Protein AF-A0A9E0JRA2-F1 (afdb_monomer_lite)

Sequence (97 aa):
MIDSIDALRDMAAFRTGQCDDLDKLADSVTSMQRECLTAAAAINTLIALYSMDGGELPASVATDAGWAGTLLASLAYEATNWLDQISVARTFPDLNP

Secondary structure (DSSP, 8-state):
--HHHHHHHHHHHHHTT--S-HHHHHHHHHHHHHHHHHHHHHHHHHHHHHHHTTPPPPHHHHHHHHHHHHHHHHHHHHHHHHHHHHHHHHH-GGG--

Foldseek 3Di:
DCLQVVLVVLLVCQVVLNRPDLPVNLVSLVVLLVVLQVLLVVLVVVCVVCVVVVHDDDPVSNVVSNVSSVVSNVSSVVSVVSNVVSVVCVVPVVPRD

Radius of gyration: 17.22 Å; chains: 1; bounding box: 35×18×52 Å

pLDDT: mean 85.53, std 9.89, range [46.12, 94.31]

Structure (mmCIF, N/CA/C/O backbone):
data_AF-A0A9E0JRA2-F1
#
_entry.id   AF-A0A9E0JRA2-F1
#
loop_
_atom_site.group_PDB
_atom_site.id
_atom_site.type_symbol
_atom_site.label_atom_id
_atom_site.label_alt_id
_atom_site.label_comp_id
_atom_site.label_asym_id
_atom_site.label_entity_id
_atom_site.label_seq_id
_atom_site.pdbx_PDB_ins_code
_atom_site.Cartn_x
_atom_site.Cartn_y
_atom_site.Cartn_z
_atom_site.occupancy
_atom_site.B_iso_or_equiv
_atom_site.auth_seq_id
_atom_site.auth_comp_id
_atom_site.auth_asym_id
_atom_site.auth_atom_id
_atom_site.pdbx_PDB_model_num
ATOM 1 N N . MET A 1 1 ? -9.937 6.948 -9.610 1.00 46.12 1 MET A N 1
ATOM 2 C CA . MET A 1 1 ? -8.631 7.575 -9.279 1.00 46.12 1 MET A CA 1
ATOM 3 C C . MET A 1 1 ? -8.826 8.722 -8.279 1.00 46.12 1 MET A C 1
ATOM 5 O O . MET A 1 1 ? -8.207 9.772 -8.410 1.00 46.12 1 MET A O 1
ATOM 9 N N . ILE A 1 2 ? -9.725 8.522 -7.307 1.00 48.03 2 ILE A N 1
ATOM 10 C CA . ILE A 1 2 ? -9.993 9.413 -6.159 1.00 48.03 2 ILE A CA 1
ATOM 11 C C . ILE A 1 2 ? -9.874 8.608 -4.839 1.00 48.03 2 ILE A C 1
ATOM 13 O O . ILE A 1 2 ? -9.700 9.187 -3.777 1.00 48.03 2 ILE A O 1
ATOM 17 N N . ASP A 1 3 ? -9.816 7.276 -4.912 1.00 62.84 3 ASP A N 1
ATOM 18 C CA . ASP A 1 3 ? -10.002 6.361 -3.779 1.00 62.84 3 ASP A CA 1
ATOM 19 C C . ASP A 1 3 ? -8.790 6.277 -2.830 1.00 62.84 3 ASP A C 1
ATOM 21 O O . ASP A 1 3 ? -8.942 6.133 -1.618 1.00 62.84 3 ASP A O 1
ATOM 25 N N . SER A 1 4 ? -7.568 6.443 -3.343 1.00 67.94 4 SER A N 1
ATOM 26 C CA . SER A 1 4 ? -6.345 6.311 -2.538 1.00 67.94 4 SER A CA 1
ATOM 27 C C . SER A 1 4 ? -6.091 7.521 -1.616 1.00 67.94 4 SER A C 1
ATOM 29 O O . SER A 1 4 ? -5.466 7.375 -0.569 1.00 67.94 4 SER A O 1
ATOM 31 N N . ILE A 1 5 ? -6.586 8.720 -1.961 1.00 76.50 5 ILE A N 1
ATOM 32 C CA . ILE A 1 5 ? -6.489 9.911 -1.087 1.00 76.50 5 ILE A CA 1
ATOM 33 C C . ILE A 1 5 ? -7.461 9.793 0.089 1.00 76.50 5 ILE A C 1
ATOM 35 O O . ILE A 1 5 ? -7.116 10.170 1.211 1.00 76.50 5 ILE A O 1
ATOM 39 N N . ASP A 1 6 ? -8.653 9.257 -0.159 1.00 80.25 6 ASP A N 1
ATOM 40 C CA . ASP A 1 6 ? -9.649 9.034 0.885 1.00 80.25 6 ASP A CA 1
ATOM 41 C C . ASP A 1 6 ? -9.181 7.941 1.856 1.00 80.25 6 ASP A C 1
ATOM 43 O O . ASP A 1 6 ? -9.236 8.154 3.065 1.00 80.25 6 ASP A O 1
ATOM 47 N N . ALA A 1 7 ? -8.559 6.863 1.360 1.00 82.62 7 ALA A N 1
ATOM 48 C CA . ALA A 1 7 ? -7.913 5.863 2.216 1.00 82.62 7 ALA A CA 1
ATOM 49 C C . ALA A 1 7 ? -6.866 6.488 3.161 1.00 82.62 7 ALA A C 1
ATOM 51 O O . ALA A 1 7 ? -6.878 6.219 4.359 1.00 82.62 7 ALA A O 1
ATOM 52 N N . LEU A 1 8 ? -6.001 7.379 2.659 1.00 84.50 8 LEU A N 1
ATOM 53 C CA . LEU A 1 8 ? -4.997 8.064 3.488 1.00 84.50 8 LEU A CA 1
ATOM 54 C C . LEU A 1 8 ? -5.623 8.978 4.552 1.00 84.50 8 LEU A C 1
ATOM 56 O O . LEU A 1 8 ? -5.087 9.096 5.657 1.00 84.50 8 LEU A O 1
ATOM 60 N N . ARG A 1 9 ? -6.748 9.630 4.239 1.00 85.81 9 ARG A N 1
ATOM 61 C CA . ARG A 1 9 ? -7.495 10.445 5.210 1.00 85.81 9 ARG A CA 1
ATOM 62 C C . ARG A 1 9 ? -8.133 9.583 6.289 1.00 85.81 9 ARG A C 1
ATOM 64 O O . ARG A 1 9 ? -8.001 9.913 7.465 1.00 85.81 9 ARG A O 1
ATOM 71 N N . ASP A 1 10 ? -8.752 8.475 5.906 1.00 88.25 10 ASP A N 1
ATOM 72 C CA . ASP A 1 10 ? -9.382 7.550 6.846 1.00 88.25 10 ASP A CA 1
ATOM 73 C C . ASP A 1 10 ? -8.323 6.886 7.751 1.00 88.25 10 ASP A C 1
ATOM 75 O O . ASP A 1 10 ? -8.521 6.758 8.958 1.00 88.25 10 ASP A O 1
ATOM 79 N N . MET A 1 11 ? -7.140 6.564 7.214 1.00 89.75 11 MET A N 1
ATOM 80 C CA . MET A 1 11 ? -5.986 6.098 7.998 1.00 89.75 11 MET A CA 1
ATOM 81 C C . MET A 1 11 ? -5.508 7.151 9.010 1.00 89.75 11 MET A C 1
ATOM 83 O O . MET A 1 11 ? -5.139 6.818 10.139 1.00 89.75 11 MET A O 1
ATOM 87 N N . ALA A 1 12 ? -5.517 8.434 8.637 1.00 89.50 12 ALA A N 1
ATOM 88 C CA . ALA A 1 12 ? -5.194 9.514 9.565 1.00 89.50 12 ALA A CA 1
ATOM 89 C C . ALA A 1 12 ? -6.256 9.650 10.668 1.00 89.50 12 ALA A C 1
ATOM 91 O O . ALA A 1 12 ? -5.891 9.807 11.830 1.00 89.50 12 ALA A O 1
ATOM 92 N N . ALA A 1 13 ? -7.542 9.524 10.326 1.00 88.12 13 ALA A N 1
ATOM 93 C CA . ALA A 1 13 ? -8.632 9.512 11.301 1.00 88.12 13 ALA A CA 1
ATOM 94 C C . ALA A 1 13 ? -8.538 8.313 12.261 1.00 88.12 13 ALA A C 1
ATOM 96 O O . ALA A 1 13 ? -8.800 8.450 13.452 1.00 88.12 13 ALA A O 1
ATOM 97 N N . PHE A 1 14 ? -8.101 7.148 11.776 1.00 89.88 14 PHE A N 1
ATOM 98 C CA . PHE A 1 14 ? -7.841 5.981 12.622 1.00 89.88 14 PHE A CA 1
ATOM 99 C C . PHE A 1 14 ? -6.734 6.241 13.643 1.00 89.88 14 PHE A C 1
ATOM 101 O O . PHE A 1 14 ? -6.900 5.939 14.817 1.00 89.88 14 PHE A O 1
ATOM 108 N N . ARG A 1 15 ? -5.630 6.879 13.233 1.00 87.56 15 ARG A N 1
ATOM 109 C CA . ARG A 1 15 ? -4.528 7.242 14.149 1.00 87.56 15 ARG A CA 1
ATOM 110 C C . ARG A 1 15 ? -4.939 8.211 15.251 1.00 87.56 15 ARG A C 1
ATOM 112 O O . ARG A 1 15 ? -4.250 8.270 16.264 1.00 87.56 15 ARG A O 1
ATOM 119 N N . THR A 1 16 ? -5.970 9.020 15.022 1.00 88.62 16 THR A N 1
ATOM 120 C CA . THR A 1 16 ? -6.455 10.019 15.981 1.00 88.62 16 THR A CA 1
ATOM 121 C C . THR A 1 16 ? -7.653 9.532 16.795 1.00 88.62 16 THR A C 1
ATOM 123 O O . THR A 1 16 ? -8.242 10.340 17.515 1.00 88.62 16 THR A O 1
ATOM 126 N N . GLY A 1 17 ? -8.040 8.256 16.669 1.00 85.50 17 GLY A N 1
ATOM 127 C CA . GLY A 1 17 ? -9.208 7.688 17.350 1.00 85.50 17 GLY A CA 1
ATOM 128 C C . GLY A 1 17 ? -10.547 8.224 16.833 1.00 85.50 17 GLY A C 1
ATOM 129 O O . GLY A 1 17 ? -11.576 8.102 17.492 1.00 85.50 17 GLY A O 1
ATOM 130 N N . GLN A 1 18 ? -10.548 8.863 15.660 1.00 86.56 18 GLN A N 1
ATOM 131 C CA . GLN A 1 18 ? -11.721 9.497 15.046 1.00 86.56 18 GLN A CA 1
ATOM 132 C C . GLN A 1 18 ? -12.369 8.634 13.955 1.00 86.56 18 GLN A C 1
ATOM 134 O O . GLN A 1 18 ? -13.333 9.072 13.333 1.00 86.56 18 GLN A O 1
ATOM 139 N N . CYS A 1 19 ? -11.845 7.432 13.701 1.00 85.62 19 CYS A N 1
ATOM 140 C CA . CYS A 1 19 ? -12.442 6.483 12.767 1.00 85.62 19 CYS A CA 1
ATOM 141 C C . CYS A 1 19 ? -13.585 5.718 13.447 1.00 85.62 19 CYS A C 1
ATOM 143 O O . CYS A 1 19 ? -13.367 4.998 14.421 1.00 85.62 19 CYS A O 1
ATOM 145 N N . ASP A 1 20 ? -14.795 5.885 12.922 1.00 83.81 20 ASP A N 1
ATOM 146 C CA . ASP A 1 20 ? -16.034 5.270 13.404 1.00 83.81 20 ASP A CA 1
ATOM 147 C C . ASP A 1 20 ? -16.417 3.988 12.645 1.00 83.81 20 ASP A C 1
ATOM 149 O O . ASP A 1 20 ? -17.205 3.189 13.150 1.00 83.81 20 ASP A O 1
ATOM 153 N N . ASP A 1 21 ? -15.828 3.762 11.468 1.00 89.75 21 ASP A N 1
ATOM 154 C CA . ASP A 1 21 ? -16.092 2.604 10.613 1.00 89.75 21 ASP A CA 1
ATOM 155 C C . ASP A 1 21 ? -14.789 1.893 10.206 1.00 89.75 21 ASP A C 1
ATOM 157 O O . ASP A 1 21 ? -14.172 2.165 9.169 1.00 89.75 21 ASP A O 1
ATOM 161 N N . LEU A 1 22 ? -14.369 0.944 11.049 1.00 89.69 22 LEU A N 1
ATOM 162 C CA . LEU A 1 22 ? -13.182 0.120 10.807 1.00 89.69 22 LEU A CA 1
ATOM 163 C C . LEU A 1 22 ? -13.358 -0.845 9.626 1.00 89.69 22 LEU A C 1
ATOM 165 O O . LEU A 1 22 ? -12.353 -1.282 9.055 1.00 89.69 22 LEU A O 1
ATOM 169 N N . ASP A 1 23 ? -14.596 -1.206 9.274 1.00 91.06 23 ASP A N 1
ATOM 170 C CA . ASP A 1 23 ? -14.903 -2.080 8.138 1.00 91.06 23 ASP A CA 1
ATOM 171 C C . ASP A 1 23 ? -14.623 -1.370 6.825 1.00 91.06 23 ASP A C 1
ATOM 173 O O . ASP A 1 23 ? -13.770 -1.816 6.047 1.00 91.06 23 ASP A O 1
ATOM 177 N N . LYS A 1 24 ? -15.213 -0.188 6.666 1.00 90.50 24 LYS A N 1
ATOM 178 C CA . LYS A 1 24 ? -14.953 0.691 5.531 1.00 90.50 24 LYS A CA 1
ATOM 179 C C . LYS A 1 24 ? -13.476 1.069 5.415 1.00 90.50 24 LYS A C 1
ATOM 181 O O . LYS A 1 24 ? -12.934 1.056 4.310 1.00 90.50 24 LYS A O 1
ATOM 186 N N . LEU A 1 25 ? -12.803 1.368 6.530 1.00 91.62 25 LEU A N 1
ATOM 187 C CA . LEU A 1 25 ? -11.376 1.695 6.508 1.00 91.62 25 LEU A CA 1
ATOM 188 C C . LEU A 1 25 ? -10.530 0.547 5.935 1.00 91.62 25 LEU A C 1
ATOM 190 O O . LEU A 1 25 ? -9.667 0.792 5.092 1.00 91.62 25 LEU A O 1
ATOM 194 N N . ALA A 1 26 ? -10.756 -0.702 6.356 1.00 92.56 26 ALA A N 1
ATOM 195 C CA . ALA A 1 26 ? -9.965 -1.812 5.822 1.00 92.56 26 ALA A CA 1
ATOM 196 C C . ALA A 1 26 ? -10.254 -2.081 4.344 1.00 92.56 26 ALA A C 1
ATOM 198 O O . ALA A 1 26 ? -9.330 -2.435 3.612 1.00 92.56 26 ALA A O 1
ATOM 199 N N . ASP A 1 27 ? -11.494 -1.888 3.889 1.00 92.56 27 ASP A N 1
ATOM 200 C CA . ASP A 1 27 ? -11.834 -1.997 2.468 1.00 92.56 27 ASP A CA 1
ATOM 201 C C . ASP A 1 27 ? -11.087 -0.936 1.646 1.00 92.56 27 ASP A C 1
ATOM 203 O O . ASP A 1 27 ? -10.459 -1.266 0.633 1.00 92.56 27 ASP A O 1
ATOM 207 N N . SER A 1 28 ? -11.057 0.314 2.124 1.00 91.06 28 SER A N 1
ATOM 208 C CA . SER A 1 28 ? -10.293 1.410 1.512 1.00 91.06 28 SER A CA 1
ATOM 209 C C . SER A 1 28 ? -8.790 1.110 1.459 1.00 91.06 28 SER A C 1
ATOM 211 O O . SER A 1 28 ? -8.165 1.239 0.402 1.00 91.06 28 SER A O 1
ATOM 213 N N . VAL A 1 29 ? -8.199 0.650 2.569 1.00 92.94 29 VAL A N 1
ATOM 214 C CA . VAL A 1 29 ? -6.768 0.292 2.63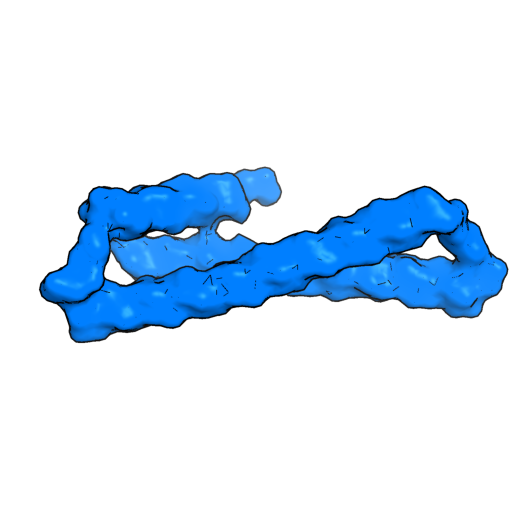7 1.00 92.94 29 VAL A CA 1
ATOM 215 C C . VAL A 1 29 ? -6.453 -0.907 1.735 1.00 92.94 29 VAL A C 1
ATOM 217 O O . VAL A 1 29 ? -5.433 -0.906 1.044 1.00 92.94 29 VAL A O 1
ATOM 220 N N . THR A 1 30 ? -7.343 -1.899 1.664 1.00 93.19 30 THR A N 1
ATOM 221 C CA . THR A 1 30 ? -7.206 -3.054 0.760 1.00 93.19 30 THR A CA 1
ATOM 222 C C . THR A 1 30 ? -7.276 -2.627 -0.707 1.00 93.19 30 THR A C 1
ATOM 224 O O . THR A 1 30 ? -6.506 -3.121 -1.537 1.00 93.19 30 THR A O 1
ATOM 227 N N . SER A 1 31 ? -8.172 -1.696 -1.051 1.00 91.94 31 SER A N 1
ATOM 228 C CA . SER A 1 31 ? -8.254 -1.138 -2.405 1.00 91.94 31 SER A CA 1
ATOM 229 C C . SER A 1 31 ? -6.959 -0.420 -2.780 1.00 91.94 31 SER A C 1
ATOM 231 O O . SER A 1 31 ? -6.366 -0.728 -3.815 1.00 91.94 31 SER A O 1
ATOM 233 N N . MET A 1 32 ? -6.459 0.449 -1.896 1.00 91.25 32 MET A N 1
ATOM 234 C CA . MET A 1 32 ? -5.180 1.138 -2.079 1.00 91.25 32 MET A CA 1
ATOM 235 C C . MET A 1 32 ? -4.021 0.146 -2.255 1.00 91.25 32 MET A C 1
ATOM 237 O O . MET A 1 32 ? -3.228 0.283 -3.185 1.00 91.25 32 MET A O 1
ATOM 241 N N . GLN A 1 33 ? -3.942 -0.895 -1.418 1.00 94.06 33 GLN A N 1
ATOM 242 C CA . GLN A 1 33 ? -2.922 -1.940 -1.541 1.00 94.06 33 GLN A CA 1
ATOM 243 C C . GLN A 1 33 ? -2.956 -2.602 -2.924 1.00 94.06 33 GLN A C 1
ATOM 245 O O . GLN A 1 33 ? -1.915 -2.764 -3.570 1.00 94.06 33 GLN A O 1
ATOM 250 N N . ARG A 1 34 ? -4.150 -2.973 -3.399 1.00 93.12 34 ARG A N 1
ATOM 251 C CA . ARG A 1 34 ? -4.336 -3.601 -4.712 1.00 93.12 34 ARG A CA 1
ATOM 252 C C . ARG A 1 34 ? -3.922 -2.669 -5.847 1.00 93.12 34 ARG A C 1
ATOM 254 O O . ARG A 1 34 ? -3.250 -3.122 -6.775 1.00 93.12 34 ARG A O 1
ATOM 261 N N . GLU A 1 35 ? -4.303 -1.397 -5.781 1.00 91.69 35 GLU A N 1
ATOM 262 C CA . GLU A 1 35 ? -3.909 -0.378 -6.759 1.00 91.69 35 GLU A CA 1
ATOM 263 C C . GLU A 1 35 ? -2.386 -0.233 -6.822 1.00 91.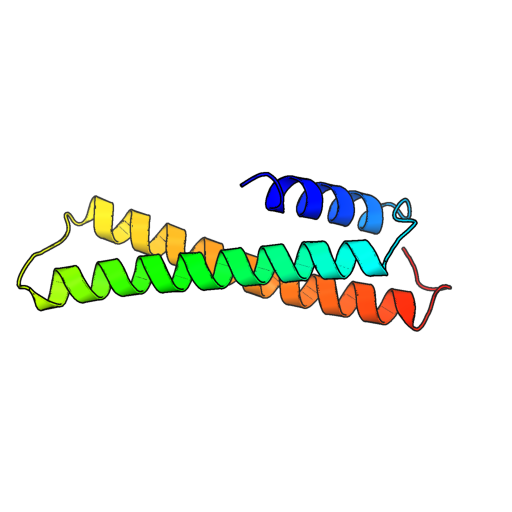69 35 GLU A C 1
ATOM 265 O O . GLU A 1 35 ? -1.809 -0.299 -7.910 1.00 91.69 35 GLU A O 1
ATOM 270 N N . CYS A 1 36 ? -1.724 -0.134 -5.666 1.00 92.69 36 CYS A N 1
ATOM 271 C CA . CYS A 1 36 ? -0.271 -0.043 -5.578 1.00 92.69 36 CYS A CA 1
ATOM 272 C C . CYS A 1 36 ? 0.430 -1.273 -6.175 1.00 92.69 36 CYS A C 1
ATOM 274 O O . CYS A 1 36 ? 1.338 -1.118 -6.993 1.00 92.69 36 CYS A O 1
ATOM 276 N N . LEU A 1 37 ? -0.008 -2.491 -5.830 1.00 93.56 37 LEU A N 1
ATOM 277 C CA . LEU A 1 37 ? 0.563 -3.728 -6.382 1.00 93.56 37 LEU A CA 1
ATOM 278 C C . LEU A 1 37 ? 0.352 -3.835 -7.896 1.00 93.56 37 LEU A C 1
ATOM 280 O O . LEU A 1 37 ? 1.271 -4.208 -8.625 1.00 93.56 37 LEU A O 1
ATOM 284 N N . THR A 1 38 ? -0.841 -3.478 -8.372 1.00 94.31 38 THR A N 1
ATOM 285 C CA . THR A 1 38 ? -1.179 -3.512 -9.801 1.00 94.31 38 THR A CA 1
ATOM 286 C C . THR A 1 38 ? -0.318 -2.524 -10.584 1.00 94.31 38 THR A C 1
ATOM 288 O O . THR A 1 38 ? 0.251 -2.882 -11.616 1.00 94.31 38 THR A O 1
ATOM 291 N N . ALA A 1 39 ? -0.169 -1.298 -10.079 1.00 90.81 39 ALA A N 1
ATOM 292 C CA . ALA A 1 39 ? 0.656 -0.274 -10.707 1.00 90.81 39 ALA A CA 1
ATOM 293 C C . ALA A 1 39 ? 2.150 -0.647 -10.692 1.00 90.81 39 ALA A C 1
ATOM 295 O O . ALA A 1 39 ? 2.815 -0.526 -11.721 1.00 90.81 39 ALA A O 1
ATOM 296 N N . ALA A 1 40 ? 2.669 -1.172 -9.576 1.00 92.56 40 ALA A N 1
ATOM 297 C CA . ALA A 1 40 ? 4.053 -1.642 -9.487 1.00 92.56 40 ALA A CA 1
ATOM 298 C C . ALA A 1 40 ? 4.336 -2.776 -10.488 1.00 92.56 40 ALA A C 1
ATOM 300 O O . ALA A 1 40 ? 5.340 -2.746 -11.204 1.00 92.56 40 ALA A O 1
ATOM 301 N N . ALA A 1 41 ? 3.426 -3.752 -10.590 1.00 91.56 41 ALA A N 1
ATOM 302 C CA . ALA A 1 41 ? 3.533 -4.841 -11.556 1.00 91.56 41 ALA A CA 1
ATOM 303 C C . ALA A 1 41 ? 3.484 -4.332 -13.006 1.00 91.56 41 ALA A C 1
ATOM 305 O O . ALA A 1 41 ? 4.282 -4.776 -13.835 1.00 91.56 41 ALA A O 1
ATOM 306 N N . ALA A 1 42 ? 2.598 -3.380 -13.310 1.00 91.56 42 ALA A N 1
ATOM 307 C CA . ALA A 1 42 ? 2.498 -2.778 -14.637 1.00 91.56 42 ALA A CA 1
ATOM 308 C C . ALA A 1 42 ? 3.792 -2.049 -15.032 1.00 91.56 42 ALA A C 1
ATOM 310 O O . ALA A 1 42 ? 4.306 -2.276 -16.127 1.00 91.56 42 ALA A O 1
ATOM 311 N N . ILE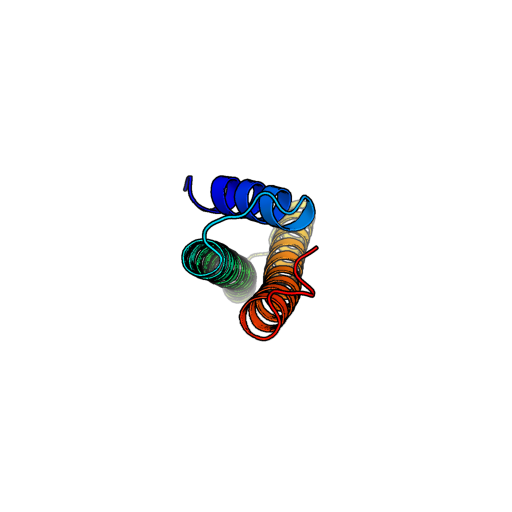 A 1 43 ? 4.360 -1.239 -14.133 1.00 90.44 43 ILE A N 1
ATOM 312 C CA . ILE A 1 43 ? 5.625 -0.527 -14.371 1.00 90.44 43 ILE A CA 1
ATOM 313 C C . ILE A 1 43 ? 6.762 -1.518 -14.638 1.00 90.44 43 ILE A C 1
ATOM 315 O O . ILE A 1 43 ? 7.450 -1.407 -15.652 1.00 90.44 43 ILE A O 1
ATOM 319 N N . ASN A 1 44 ? 6.920 -2.530 -13.782 1.00 85.56 44 ASN A N 1
ATOM 320 C CA . ASN A 1 44 ? 7.975 -3.530 -13.950 1.00 85.56 44 ASN A CA 1
ATOM 321 C C . ASN A 1 44 ? 7.805 -4.344 -15.243 1.00 85.56 44 ASN A C 1
ATOM 323 O O . ASN A 1 44 ? 8.790 -4.652 -15.912 1.00 85.56 44 ASN A O 1
ATOM 327 N N . THR A 1 45 ? 6.562 -4.645 -15.632 1.00 88.81 45 THR A N 1
ATOM 328 C CA . THR A 1 45 ? 6.259 -5.337 -16.895 1.00 88.81 45 THR A CA 1
ATOM 329 C C . THR A 1 45 ? 6.627 -4.477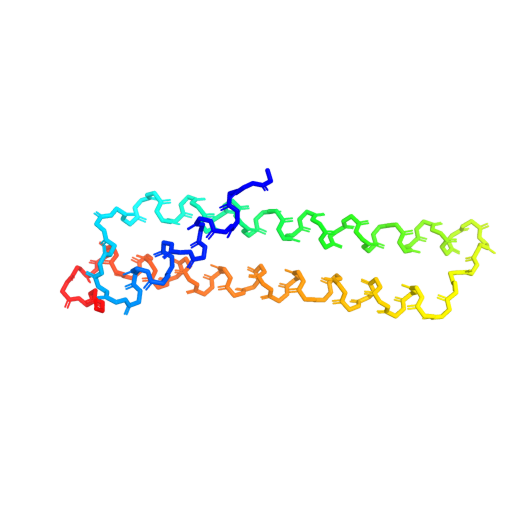 -18.103 1.00 88.81 45 THR A C 1
ATOM 331 O O . THR A 1 45 ? 7.235 -4.982 -19.043 1.00 88.81 45 THR A O 1
ATOM 334 N N . LEU A 1 46 ? 6.315 -3.177 -18.079 1.00 85.69 46 LEU A N 1
ATOM 335 C CA . LEU A 1 46 ? 6.674 -2.251 -19.158 1.00 85.69 46 LEU A CA 1
ATOM 336 C C . LEU A 1 46 ? 8.194 -2.133 -19.327 1.00 85.69 46 LEU A C 1
ATOM 338 O O . LEU A 1 46 ? 8.682 -2.179 -20.456 1.00 85.69 46 LEU A O 1
ATOM 342 N N . ILE A 1 47 ? 8.943 -2.042 -18.221 1.00 85.19 47 ILE A N 1
ATOM 343 C CA . ILE A 1 47 ? 10.415 -2.030 -18.245 1.00 85.19 47 ILE A CA 1
ATOM 344 C C . ILE A 1 47 ? 10.953 -3.325 -18.873 1.00 85.19 47 ILE A C 1
ATOM 346 O O . ILE A 1 47 ? 11.830 -3.282 -19.742 1.00 85.19 47 ILE A O 1
ATOM 350 N N . ALA A 1 48 ? 10.414 -4.477 -18.460 1.00 85.00 48 ALA A N 1
ATOM 351 C CA . ALA A 1 48 ? 10.834 -5.780 -18.968 1.00 85.00 48 ALA A CA 1
ATOM 352 C C . ALA A 1 48 ? 10.562 -5.934 -20.474 1.00 85.00 48 ALA A C 1
ATOM 354 O O . ALA A 1 48 ? 11.465 -6.317 -21.214 1.00 85.00 48 ALA A O 1
ATOM 355 N N . LEU A 1 49 ? 9.356 -5.585 -20.938 1.00 84.75 49 LEU A N 1
ATOM 356 C CA . LEU A 1 49 ? 8.983 -5.661 -22.356 1.00 84.75 49 LEU A CA 1
ATOM 357 C C . LEU A 1 49 ? 9.884 -4.785 -23.231 1.00 84.75 49 LEU A C 1
ATOM 359 O O . LEU A 1 49 ? 10.375 -5.251 -24.255 1.00 84.75 49 LEU A O 1
ATOM 363 N N . TYR A 1 50 ? 10.165 -3.551 -22.801 1.00 81.56 50 TYR A N 1
ATOM 364 C CA . TYR A 1 50 ? 11.026 -2.646 -23.566 1.00 81.56 50 TYR A CA 1
ATOM 365 C C . TYR A 1 50 ? 12.451 -3.195 -23.721 1.00 81.56 50 TYR A C 1
ATOM 367 O O . TYR A 1 50 ? 13.054 -3.076 -24.784 1.00 81.56 50 TYR A O 1
ATOM 375 N N . SER A 1 51 ? 12.950 -3.856 -22.673 1.00 78.38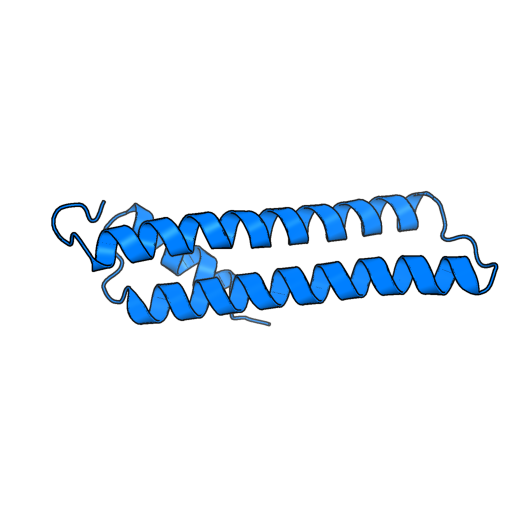 51 SER A N 1
ATOM 376 C CA . SER A 1 51 ? 14.273 -4.488 -22.667 1.00 78.38 51 SER A CA 1
ATOM 377 C C . SER A 1 51 ? 14.334 -5.730 -23.570 1.00 78.38 51 SER A C 1
ATOM 379 O O . SER A 1 51 ? 15.382 -6.031 -24.138 1.00 78.38 51 SER A O 1
ATOM 381 N N . MET A 1 52 ? 13.222 -6.463 -23.713 1.00 80.38 52 MET A N 1
ATOM 382 C CA . MET A 1 52 ? 13.141 -7.676 -24.540 1.00 80.38 52 MET A CA 1
ATOM 383 C C . MET A 1 52 ? 13.121 -7.386 -26.045 1.00 80.38 52 MET A C 1
ATOM 385 O O . MET A 1 52 ? 13.677 -8.172 -26.810 1.00 80.38 52 MET A O 1
ATOM 389 N N . ASP A 1 53 ? 12.551 -6.256 -26.468 1.00 78.69 53 ASP A N 1
ATOM 390 C CA . ASP A 1 53 ? 12.502 -5.843 -27.882 1.00 78.69 53 ASP A CA 1
ATOM 391 C C . ASP A 1 53 ? 13.830 -5.239 -28.390 1.00 78.69 53 ASP A C 1
ATOM 393 O O . ASP A 1 53 ? 13.901 -4.686 -29.488 1.00 78.69 53 ASP A O 1
ATOM 397 N N . GLY A 1 54 ? 14.907 -5.335 -27.601 1.00 69.19 54 GLY A N 1
ATOM 398 C CA . GLY A 1 54 ? 16.217 -4.763 -27.929 1.00 69.19 54 GLY A CA 1
ATOM 399 C C . GLY A 1 54 ? 16.271 -3.237 -27.804 1.00 69.19 54 GLY A C 1
ATOM 400 O O . GLY A 1 54 ? 17.241 -2.623 -28.249 1.00 69.19 54 GLY A O 1
ATOM 401 N N . GLY A 1 55 ? 15.239 -2.626 -27.217 1.00 71.62 55 GLY A N 1
ATOM 402 C CA . GLY A 1 55 ? 15.222 -1.215 -26.865 1.00 71.62 55 GLY A CA 1
ATOM 403 C C . GLY A 1 55 ? 15.941 -0.969 -25.541 1.00 71.62 55 GLY A C 1
ATOM 404 O O . GLY A 1 55 ? 15.746 -1.687 -24.564 1.00 71.62 55 GLY A O 1
ATOM 405 N N . GLU A 1 56 ? 16.741 0.091 -25.479 1.00 76.69 56 GLU A N 1
ATOM 406 C CA . GLU A 1 56 ? 17.256 0.608 -24.213 1.00 76.69 56 GLU A CA 1
ATOM 407 C C . GLU A 1 56 ? 16.402 1.801 -23.788 1.00 76.69 56 GLU A C 1
ATOM 409 O O . GLU A 1 56 ? 16.301 2.803 -24.503 1.00 76.69 56 GLU A O 1
ATOM 414 N N . LEU A 1 57 ? 15.763 1.701 -22.618 1.00 77.75 57 LEU A N 1
ATOM 415 C CA . LEU A 1 57 ? 15.160 2.876 -21.997 1.00 77.75 57 LEU A CA 1
ATOM 416 C C . LEU A 1 57 ? 16.276 3.883 -21.692 1.00 77.75 57 LEU A C 1
ATOM 418 O O . LEU A 1 57 ? 17.324 3.483 -21.174 1.00 77.75 57 LEU A O 1
ATOM 422 N N . PRO A 1 58 ? 16.061 5.190 -21.929 1.00 86.81 58 PRO A N 1
ATOM 423 C CA . PRO A 1 58 ? 16.979 6.203 -21.433 1.00 86.81 58 PRO A CA 1
ATOM 424 C C . PRO A 1 58 ? 17.231 5.984 -19.938 1.00 86.81 58 PRO A C 1
ATOM 426 O O . PRO A 1 58 ? 16.284 5.773 -19.178 1.00 86.81 58 PRO A O 1
ATOM 429 N N . ALA A 1 59 ? 18.493 6.043 -19.507 1.00 81.50 59 ALA A N 1
ATOM 430 C CA . ALA A 1 59 ? 18.876 5.692 -18.136 1.00 81.50 59 ALA A CA 1
ATOM 431 C C . ALA A 1 59 ? 18.083 6.467 -17.064 1.00 81.50 59 ALA A C 1
ATOM 433 O O . ALA A 1 59 ? 17.748 5.908 -16.021 1.00 81.50 59 ALA A O 1
ATOM 434 N N . SER A 1 60 ? 17.728 7.729 -17.336 1.00 84.69 60 SER A N 1
ATOM 435 C CA . SER A 1 60 ? 16.857 8.534 -16.471 1.00 84.69 60 SER A CA 1
ATOM 436 C C . SER A 1 60 ? 15.449 7.945 -16.346 1.00 84.69 60 SER A C 1
ATOM 438 O O . SER A 1 60 ? 14.957 7.782 -15.238 1.00 84.69 60 SER A O 1
ATOM 440 N N . VAL A 1 61 ? 14.836 7.536 -17.459 1.00 86.12 61 VAL A N 1
ATOM 441 C CA . VAL A 1 61 ? 13.492 6.937 -17.488 1.00 86.12 61 VAL A CA 1
ATOM 442 C C . VAL A 1 61 ? 13.476 5.583 -16.783 1.00 86.12 61 VAL A C 1
ATOM 444 O O . VAL A 1 61 ? 12.563 5.309 -16.008 1.00 86.12 61 VAL A O 1
ATOM 447 N N . ALA A 1 62 ? 14.491 4.744 -17.012 1.00 82.56 62 ALA A N 1
ATOM 448 C CA . ALA A 1 62 ? 14.609 3.454 -16.334 1.00 82.56 62 ALA A CA 1
ATOM 449 C C . ALA A 1 62 ? 14.764 3.627 -14.812 1.00 82.56 62 ALA A C 1
ATOM 451 O O . ALA A 1 62 ? 14.148 2.898 -14.035 1.00 82.56 62 ALA A O 1
ATOM 452 N N . THR A 1 63 ? 15.545 4.629 -14.396 1.00 85.75 63 THR A N 1
ATOM 453 C CA . THR A 1 63 ? 15.738 4.976 -12.983 1.00 85.75 63 THR A CA 1
ATOM 454 C C . THR A 1 63 ? 14.435 5.466 -12.356 1.00 85.75 63 THR A C 1
ATOM 456 O O . THR A 1 63 ? 14.016 4.921 -11.337 1.00 85.75 63 THR A O 1
ATOM 459 N N . ASP A 1 64 ? 13.754 6.431 -12.977 1.00 90.38 64 ASP A N 1
ATOM 460 C CA . ASP A 1 64 ? 12.496 6.992 -12.467 1.00 90.38 64 ASP A CA 1
ATOM 461 C C . ASP A 1 64 ? 11.390 5.932 -12.378 1.00 90.38 64 ASP A C 1
ATOM 463 O O . ASP A 1 64 ? 10.672 5.854 -11.379 1.00 90.38 64 ASP A O 1
ATOM 467 N N . ALA A 1 65 ? 11.278 5.069 -13.390 1.00 87.81 65 ALA A N 1
ATOM 468 C CA . ALA A 1 65 ? 10.315 3.974 -13.397 1.00 87.81 65 ALA A CA 1
ATOM 469 C C . ALA A 1 65 ? 10.635 2.931 -12.310 1.00 87.81 65 ALA A C 1
ATOM 471 O O . ALA A 1 65 ? 9.735 2.500 -11.588 1.00 87.81 65 ALA A O 1
ATOM 472 N N . GLY A 1 66 ? 11.913 2.577 -12.128 1.00 86.50 66 GLY A N 1
ATOM 473 C CA . GLY A 1 66 ? 12.350 1.698 -11.040 1.00 86.50 66 GLY A CA 1
ATOM 474 C C . GLY A 1 66 ? 12.039 2.271 -9.652 1.00 86.50 66 GLY A C 1
ATOM 475 O O . GLY A 1 66 ? 11.542 1.552 -8.777 1.00 86.50 66 GLY A O 1
ATOM 476 N N . TRP A 1 67 ? 12.250 3.576 -9.458 1.00 91.38 67 TRP A N 1
ATOM 477 C CA . TRP A 1 67 ? 11.861 4.278 -8.232 1.00 91.38 67 TRP A CA 1
ATOM 478 C C . TRP A 1 67 ? 10.352 4.258 -8.012 1.00 91.38 67 TRP A C 1
ATOM 480 O O . TRP A 1 67 ? 9.906 3.907 -6.920 1.00 91.38 67 TRP A O 1
ATOM 490 N N . ALA A 1 68 ? 9.560 4.578 -9.037 1.00 91.38 68 ALA A N 1
ATOM 491 C CA . ALA A 1 68 ? 8.104 4.563 -8.945 1.00 91.38 68 ALA A CA 1
ATOM 492 C C . ALA A 1 68 ? 7.569 3.167 -8.579 1.00 91.38 68 ALA A C 1
ATOM 494 O O . ALA A 1 68 ? 6.759 3.042 -7.659 1.00 91.38 68 ALA A O 1
ATOM 495 N N . GLY A 1 69 ? 8.067 2.113 -9.235 1.00 90.62 69 GLY A N 1
ATOM 496 C CA . GLY A 1 69 ? 7.707 0.728 -8.917 1.00 90.62 69 GLY A CA 1
ATOM 497 C C . GLY A 1 69 ? 8.068 0.338 -7.480 1.00 90.62 69 GLY A C 1
ATOM 498 O O . GLY A 1 69 ? 7.256 -0.272 -6.783 1.00 90.62 69 GLY A O 1
ATOM 499 N N . THR A 1 70 ? 9.248 0.751 -7.007 1.00 91.12 70 THR A N 1
ATOM 500 C CA . THR A 1 70 ? 9.701 0.496 -5.629 1.00 91.12 70 THR A CA 1
ATOM 501 C C . THR A 1 70 ? 8.827 1.218 -4.604 1.00 91.12 70 THR A C 1
ATOM 503 O O . THR A 1 70 ? 8.371 0.592 -3.650 1.00 91.12 70 THR A O 1
ATOM 506 N N . LEU A 1 71 ? 8.533 2.506 -4.810 1.00 93.81 71 LEU A N 1
ATOM 507 C CA . LEU A 1 71 ? 7.685 3.293 -3.908 1.00 93.81 71 LEU A CA 1
ATOM 508 C C . LEU A 1 71 ? 6.271 2.714 -3.804 1.00 93.81 71 LEU A C 1
ATOM 510 O O . LEU A 1 71 ? 5.729 2.611 -2.706 1.00 93.81 71 LEU A O 1
ATOM 514 N N . LEU A 1 72 ? 5.689 2.288 -4.927 1.00 93.44 72 LEU A N 1
ATOM 515 C CA . LEU A 1 72 ? 4.377 1.639 -4.943 1.00 93.44 72 LEU A CA 1
ATOM 516 C C . LEU A 1 72 ? 4.398 0.298 -4.200 1.00 93.44 72 LEU A C 1
ATOM 518 O O . LEU A 1 72 ? 3.492 0.023 -3.416 1.00 93.44 72 LEU A O 1
ATOM 522 N N . ALA A 1 73 ? 5.444 -0.513 -4.375 1.00 90.06 73 ALA A N 1
ATOM 523 C CA . ALA A 1 73 ? 5.605 -1.749 -3.611 1.00 90.06 73 ALA A CA 1
ATOM 524 C C . ALA A 1 73 ? 5.750 -1.479 -2.101 1.00 90.06 73 ALA A C 1
ATOM 526 O O . ALA A 1 73 ? 5.137 -2.174 -1.290 1.00 90.06 73 ALA A O 1
ATOM 527 N N . SER A 1 74 ? 6.500 -0.443 -1.712 1.00 93.94 74 SER A N 1
ATOM 528 C CA . SER A 1 74 ? 6.625 -0.022 -0.310 1.00 93.94 74 SER A CA 1
ATOM 529 C C . SER A 1 74 ? 5.298 0.463 0.277 1.00 93.94 74 SER A C 1
ATOM 531 O O . SER A 1 74 ? 4.977 0.108 1.407 1.00 93.94 74 SER A O 1
ATOM 533 N N . LEU A 1 75 ? 4.500 1.218 -0.482 1.00 91.88 75 LEU A N 1
ATOM 534 C CA . LEU A 1 75 ? 3.163 1.644 -0.056 1.00 91.88 75 LEU A CA 1
ATOM 535 C C . LEU A 1 75 ? 2.209 0.455 0.111 1.00 91.88 75 LEU A C 1
ATOM 537 O O . LEU A 1 75 ? 1.472 0.397 1.092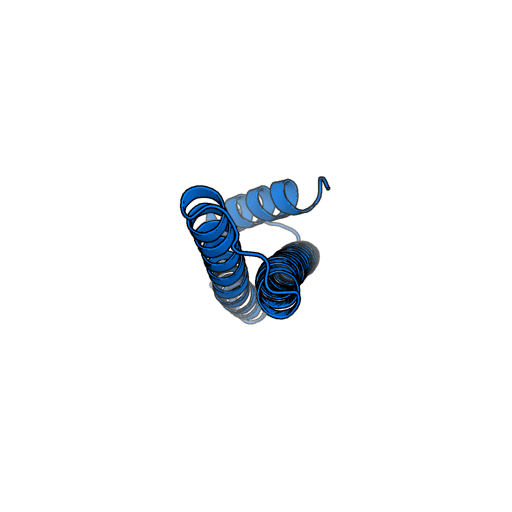 1.00 91.88 75 LEU A O 1
ATOM 541 N N . ALA A 1 76 ? 2.253 -0.524 -0.796 1.00 92.56 76 ALA A N 1
ATOM 542 C CA . ALA A 1 76 ? 1.473 -1.754 -0.661 1.00 92.56 76 ALA A CA 1
ATOM 543 C C . ALA A 1 76 ? 1.885 -2.580 0.569 1.00 92.56 76 ALA A C 1
ATOM 545 O O . ALA A 1 76 ? 1.035 -3.162 1.250 1.00 92.56 76 ALA A O 1
ATOM 546 N N . TYR A 1 77 ? 3.186 -2.632 0.868 1.00 94.31 77 TYR A N 1
ATOM 547 C CA . TYR A 1 77 ? 3.682 -3.262 2.087 1.00 94.31 77 TYR A CA 1
ATOM 548 C C . TYR A 1 77 ? 3.167 -2.531 3.328 1.00 94.31 77 TYR A C 1
ATOM 550 O O . TYR A 1 77 ? 2.598 -3.165 4.211 1.00 94.31 77 TYR A O 1
ATOM 558 N N . GLU A 1 78 ? 3.277 -1.204 3.361 1.00 93.88 78 GLU A N 1
ATOM 559 C CA . GLU A 1 78 ? 2.777 -0.406 4.478 1.00 93.88 78 GLU A CA 1
ATOM 560 C C . GLU A 1 78 ? 1.269 -0.592 4.675 1.00 93.88 78 GLU A C 1
ATOM 562 O O . GLU A 1 78 ? 0.832 -0.815 5.800 1.00 93.88 78 GLU A O 1
ATOM 567 N N . ALA A 1 79 ? 0.475 -0.633 3.602 1.00 92.38 79 ALA A N 1
ATOM 568 C CA . ALA A 1 79 ? -0.952 -0.946 3.683 1.00 92.38 79 ALA A CA 1
ATOM 569 C C . ALA A 1 79 ? -1.231 -2.283 4.404 1.00 92.38 79 ALA A C 1
ATOM 571 O O . ALA A 1 79 ? -2.202 -2.388 5.148 1.00 92.38 79 ALA A O 1
ATOM 572 N N . THR A 1 80 ? -0.346 -3.279 4.270 1.00 93.88 80 THR A N 1
ATOM 573 C CA . THR A 1 80 ? -0.432 -4.551 5.017 1.00 93.88 80 THR A CA 1
ATOM 574 C C . THR A 1 80 ? -0.306 -4.331 6.525 1.00 93.88 80 THR A C 1
ATOM 576 O O . THR A 1 80 ? -1.091 -4.885 7.292 1.00 93.88 80 THR A O 1
ATOM 579 N N . ASN A 1 81 ? 0.640 -3.491 6.957 1.00 93.19 81 ASN A N 1
ATOM 580 C CA . ASN A 1 81 ? 0.835 -3.158 8.374 1.00 93.19 81 ASN A CA 1
ATOM 581 C C . ASN A 1 81 ? -0.390 -2.440 8.956 1.00 93.19 81 ASN A C 1
ATOM 583 O O . ASN A 1 81 ? -0.725 -2.617 10.127 1.00 93.19 81 ASN A O 1
ATOM 587 N N . TRP A 1 82 ? -1.066 -1.630 8.142 1.00 93.00 82 TRP A N 1
ATOM 588 C CA . TRP A 1 82 ? -2.306 -0.969 8.541 1.00 93.00 82 TRP A CA 1
ATOM 589 C C . TRP A 1 82 ? -3.466 -1.942 8.690 1.00 93.00 82 TRP A C 1
ATOM 591 O O . TRP A 1 82 ? -4.191 -1.856 9.676 1.00 93.00 82 TRP A O 1
ATOM 601 N N . LEU A 1 83 ? -3.623 -2.889 7.764 1.00 93.38 83 LEU A N 1
ATOM 602 C CA . LEU A 1 83 ? -4.651 -3.926 7.876 1.00 93.38 83 LEU A CA 1
ATOM 603 C C . LEU A 1 83 ? -4.475 -4.771 9.145 1.00 93.38 83 LEU A C 1
ATOM 605 O O . LEU A 1 83 ? -5.468 -5.102 9.791 1.00 93.38 83 LEU A O 1
ATOM 609 N N . ASP A 1 84 ? -3.233 -5.058 9.541 1.00 92.94 84 ASP A N 1
ATOM 610 C CA . ASP A 1 84 ? -2.939 -5.742 10.805 1.00 92.94 84 ASP A CA 1
ATOM 611 C C . ASP A 1 84 ? -3.381 -4.909 12.023 1.00 92.94 84 ASP A C 1
ATOM 613 O O . ASP A 1 84 ? -4.126 -5.394 12.875 1.00 92.94 84 ASP A O 1
ATOM 617 N N . GLN A 1 85 ? -3.036 -3.616 12.061 1.00 90.88 85 GLN A N 1
ATOM 618 C CA . GLN A 1 85 ? -3.470 -2.705 13.132 1.00 90.88 85 GLN A CA 1
ATOM 619 C C . GLN A 1 85 ? -4.995 -2.578 13.218 1.00 90.88 85 GLN A C 1
ATOM 621 O O . GLN A 1 85 ? -5.558 -2.623 14.312 1.00 90.88 85 GLN A O 1
ATOM 626 N N . ILE A 1 86 ? -5.675 -2.458 12.075 1.00 90.75 86 ILE A N 1
ATOM 627 C CA . ILE A 1 86 ? -7.140 -2.397 12.019 1.00 90.75 86 ILE A CA 1
ATOM 628 C C . ILE A 1 86 ? -7.740 -3.710 12.534 1.00 90.75 86 ILE A C 1
ATOM 630 O O . ILE A 1 86 ? -8.690 -3.688 13.314 1.00 90.75 86 ILE A O 1
ATOM 634 N N . SER A 1 87 ? -7.173 -4.858 12.151 1.00 90.19 87 SER A N 1
ATOM 635 C CA . SER A 1 87 ? -7.607 -6.174 12.635 1.00 90.19 87 SER A CA 1
ATOM 636 C C . SER A 1 87 ? -7.469 -6.304 14.158 1.00 90.19 87 SER A C 1
ATOM 638 O O . SER A 1 87 ? -8.382 -6.796 14.832 1.00 90.19 87 SER A O 1
ATOM 640 N N . VAL A 1 88 ? -6.363 -5.812 14.726 1.00 89.00 88 VAL A N 1
ATOM 641 C CA . VAL A 1 88 ? -6.168 -5.752 16.182 1.00 89.00 88 VAL A CA 1
ATOM 642 C C . VAL A 1 88 ? -7.224 -4.859 16.836 1.00 89.00 88 VAL A C 1
ATOM 644 O O . VAL A 1 88 ? -7.877 -5.309 17.777 1.00 89.00 88 VAL A O 1
ATOM 647 N N . ALA A 1 89 ? -7.457 -3.651 16.317 1.00 86.56 89 ALA A N 1
ATOM 648 C CA . ALA A 1 89 ? -8.451 -2.718 16.858 1.00 86.56 89 ALA A CA 1
ATOM 649 C C . ALA A 1 89 ? -9.886 -3.273 16.804 1.00 86.56 89 ALA A C 1
ATOM 651 O O . ALA A 1 89 ? -10.655 -3.100 17.747 1.00 86.56 89 ALA A O 1
ATOM 652 N N . ARG A 1 90 ? -10.239 -4.019 15.747 1.00 84.88 90 ARG A N 1
ATOM 653 C CA . ARG A 1 90 ? -11.528 -4.732 15.660 1.00 84.88 90 ARG A CA 1
ATOM 654 C C . ARG A 1 90 ? -11.676 -5.816 16.723 1.00 84.88 90 ARG A C 1
ATOM 656 O O . ARG A 1 90 ? -12.774 -6.047 17.220 1.00 84.88 90 ARG A O 1
ATOM 663 N N . THR A 1 91 ? -10.583 -6.507 17.037 1.00 85.75 91 THR A N 1
ATOM 664 C CA . THR A 1 91 ? -10.578 -7.619 17.999 1.00 85.75 91 THR A CA 1
ATOM 665 C C . THR A 1 91 ? -10.560 -7.114 19.442 1.00 85.75 91 THR A C 1
ATOM 667 O O . THR A 1 91 ? -11.160 -7.729 20.323 1.00 85.75 91 THR A O 1
ATOM 670 N N . PHE A 1 92 ? -9.902 -5.979 19.682 1.00 83.06 92 PHE A N 1
ATOM 671 C CA . PHE A 1 92 ? -9.745 -5.363 20.994 1.00 83.06 92 PHE A CA 1
ATOM 672 C C . PHE A 1 92 ? -10.138 -3.881 20.928 1.00 83.06 92 PHE A C 1
ATOM 674 O O . PHE A 1 92 ? -9.260 -3.022 20.836 1.00 83.06 92 PHE A O 1
ATOM 681 N N . PRO A 1 93 ? -11.443 -3.560 21.009 1.00 70.06 93 PRO A N 1
ATOM 682 C CA . PRO A 1 93 ? -11.927 -2.182 20.895 1.00 70.06 93 PRO A CA 1
ATOM 683 C C . PRO A 1 93 ? -11.347 -1.247 21.965 1.00 70.06 93 PRO A C 1
ATOM 685 O O . PRO A 1 93 ? -11.143 -0.067 21.708 1.00 70.06 93 PRO A O 1
ATOM 688 N N . ASP A 1 94 ? -11.020 -1.786 23.143 1.00 67.94 94 ASP A N 1
ATOM 689 C CA . ASP A 1 94 ? -10.394 -1.048 24.249 1.00 67.94 94 ASP A CA 1
ATOM 690 C C . ASP A 1 94 ? -8.934 -0.640 23.962 1.00 67.94 94 ASP A C 1
ATOM 692 O O . ASP A 1 94 ? -8.357 0.158 24.699 1.00 67.94 94 ASP A O 1
ATOM 696 N N . LEU A 1 95 ? -8.322 -1.206 22.914 1.00 62.78 95 LEU A N 1
ATOM 697 C CA . LEU A 1 95 ? -6.976 -0.880 22.429 1.00 62.78 95 LEU A CA 1
ATOM 698 C C . LEU A 1 95 ? -7.005 -0.017 21.161 1.00 62.78 95 LEU A C 1
ATOM 700 O O . LEU A 1 95 ? -5.953 0.195 20.553 1.00 62.78 95 LEU A O 1
ATOM 704 N N . ASN A 1 96 ? -8.184 0.454 20.745 1.00 58.31 96 ASN A N 1
ATOM 705 C CA . ASN A 1 96 ? -8.286 1.417 19.659 1.00 58.31 96 ASN A CA 1
ATOM 706 C C . ASN A 1 96 ? -7.553 2.708 20.090 1.00 58.31 96 ASN A C 1
ATOM 708 O O . ASN A 1 96 ? -7.832 3.194 21.191 1.00 58.31 96 ASN A O 1
ATOM 712 N N . PRO A 1 97 ? -6.574 3.200 19.307 1.00 55.94 97 PRO A N 1
ATOM 713 C CA . PRO A 1 97 ? -5.791 4.385 19.661 1.00 55.94 97 PRO A CA 1
ATOM 714 C C . PRO A 1 97 ? -6.629 5.656 19.844 1.00 55.94 97 PRO A C 1
ATOM 716 O O . PRO A 1 97 ? -7.716 5.762 19.231 1.00 55.94 97 PRO A O 1
#